Protein AF-A0A183N8A6-F1 (afdb_monomer)

Organism: NCBI:txid48269

Secondary structure (DSSP, 8-state):
-PPPP--S--S----SS-------BTTB-----SSHHHHHHHHHHHHHHHHHTT----TTT-EEE-SS----PPPEETTEEPEEESEEEETTEEEETT--SHHHHHHHHHHHHHH-

Solvent-accessible surface area (backbone atoms only — not comparable to full-atom values): 7727 Å² total; per-residue (Å²): 138,85,82,87,84,72,102,60,84,92,63,90,85,65,83,95,79,67,85,70,73,70,61,81,48,103,90,48,82,52,85,73,64,93,46,71,67,52,44,39,51,50,52,51,49,52,49,54,54,34,47,76,74,76,42,80,80,60,61,91,75,47,69,42,76,58,68,89,59,92,71,80,74,78,45,59,58,97,87,42,73,44,49,75,42,65,58,49,75,57,97,86,40,47,46,42,39,82,71,56,58,64,70,29,53,53,52,52,53,53,54,51,66,75,77,108

pLDDT: mean 79.27, std 17.87, range [35.19, 95.94]

Sequence (116 aa):
MKTSTSEGKHGIQWTARNQLDDLDFADDLALLSRTHEQMQMKTASVAAVSASVGLSIHKRKTKVLKFKVENNNPITLDGETLENVESFTYLGSIIDEQGDSDADVKARIGKARTAF

Foldseek 3Di:
DDDDDDPDPPDDDDPDPDDFPWDDDPPDTDGDDDDPVRVLVVLAVCQVVCVVVVHHDPQQPDEDEAAPDPDPDFRDDPNHTHHYDQWDADPQQIAGNPRDRPVRVVVVVVVVVVVD

Radius of gyration: 17.06 Å; Cα contacts (8 Å, |Δi|>4): 97; chains: 1; bounding box: 42×34×47 Å

Structure (mmCIF, N/CA/C/O backbone):
data_AF-A0A183N8A6-F1
#
_entry.id   AF-A0A183N8A6-F1
#
loop_
_atom_site.group_PDB
_atom_site.id
_atom_site.type_symbol
_atom_site.label_atom_id
_atom_site.label_alt_id
_atom_site.label_comp_id
_atom_site.label_asym_id
_atom_site.label_entity_id
_atom_site.label_seq_id
_atom_site.pdbx_PDB_ins_code
_atom_site.Cartn_x
_atom_site.Cartn_y
_atom_site.Cartn_z
_atom_site.occupancy
_atom_site.B_iso_or_equiv
_atom_site.auth_seq_id
_atom_site.auth_comp_id
_atom_site.auth_asym_id
_atom_site.auth_atom_id
_atom_site.pdbx_PDB_model_num
ATOM 1 N N . MET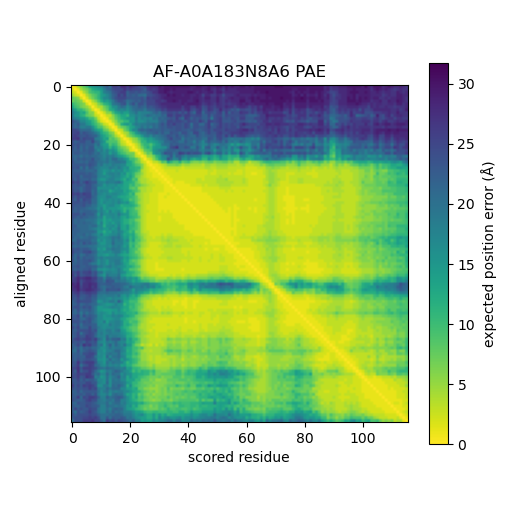 A 1 1 ? -25.419 -2.638 -23.995 1.00 35.19 1 MET A N 1
ATOM 2 C CA . MET A 1 1 ? -24.851 -1.396 -23.435 1.00 35.19 1 MET A CA 1
ATOM 3 C C . MET A 1 1 ? -25.779 -0.938 -22.320 1.00 35.19 1 MET A C 1
ATOM 5 O O . MET A 1 1 ? -26.898 -0.548 -22.616 1.00 35.19 1 MET A O 1
ATOM 9 N N . LYS A 1 2 ? -25.399 -1.132 -21.051 1.00 38.47 2 LYS A N 1
ATOM 10 C CA . LYS A 1 2 ? -26.191 -0.672 -19.900 1.00 38.47 2 LYS A CA 1
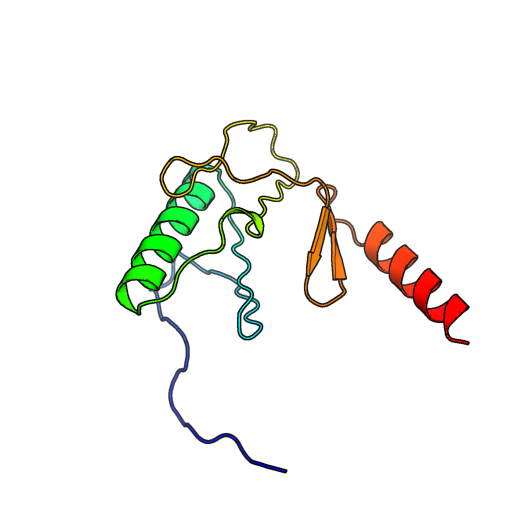ATOM 11 C C . LYS A 1 2 ? -25.611 0.665 -19.448 1.00 38.47 2 LYS A C 1
ATOM 13 O O . LYS A 1 2 ? -24.435 0.733 -19.111 1.00 38.47 2 LYS A O 1
ATOM 18 N N . THR A 1 3 ? -26.415 1.714 -19.519 1.00 38.72 3 THR A N 1
ATOM 19 C CA . THR A 1 3 ? -26.093 3.060 -19.039 1.00 38.72 3 THR A CA 1
ATOM 20 C C . THR A 1 3 ? -26.202 3.091 -17.519 1.00 38.72 3 THR A C 1
ATOM 22 O O . THR A 1 3 ? -27.257 2.758 -16.981 1.00 38.72 3 THR A O 1
ATOM 25 N N . SER A 1 4 ? -25.117 3.463 -16.836 1.00 41.03 4 SER A N 1
ATOM 26 C CA . SER A 1 4 ? -25.118 3.674 -15.387 1.00 41.03 4 SER A CA 1
ATOM 27 C C . SER A 1 4 ? -25.740 5.036 -15.085 1.00 41.03 4 SER A C 1
ATOM 29 O O . S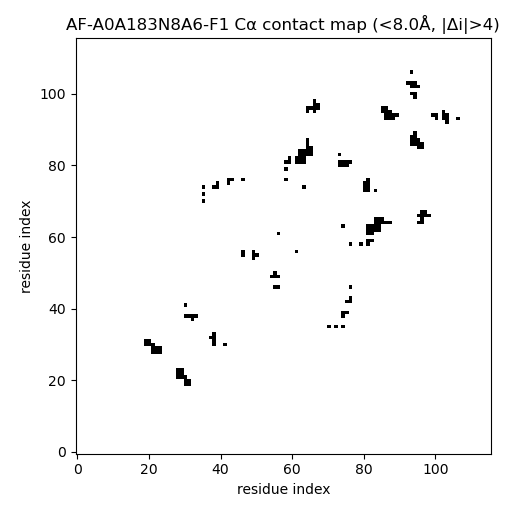ER A 1 4 ? -25.246 6.068 -15.534 1.00 41.03 4 SER A O 1
ATOM 31 N N . THR A 1 5 ? -26.867 5.022 -14.385 1.00 52.88 5 THR A N 1
ATOM 32 C CA . THR A 1 5 ? -27.569 6.200 -13.878 1.00 52.88 5 THR A CA 1
ATOM 33 C C . THR A 1 5 ? -27.049 6.560 -12.496 1.00 52.88 5 THR A C 1
ATOM 35 O O . THR A 1 5 ? -27.181 5.728 -11.600 1.00 52.88 5 THR A O 1
ATOM 38 N N . SER A 1 6 ? -26.598 7.805 -12.312 1.00 53.06 6 SER A N 1
ATOM 39 C CA . SER A 1 6 ? -27.024 8.662 -11.189 1.00 53.06 6 SER A CA 1
ATOM 40 C C . SER A 1 6 ? -26.319 10.030 -11.203 1.00 53.06 6 SER A C 1
ATOM 42 O O . SER A 1 6 ? -25.098 10.141 -11.160 1.00 53.06 6 SER A O 1
ATOM 44 N N . GLU A 1 7 ? -27.123 11.096 -11.197 1.00 49.75 7 GLU A N 1
ATOM 45 C CA . GLU A 1 7 ? -26.731 12.513 -11.077 1.00 49.75 7 GLU A CA 1
ATOM 46 C C . GLU A 1 7 ? -26.357 12.902 -9.627 1.00 49.75 7 GLU A C 1
ATOM 48 O O . GLU A 1 7 ? -26.706 13.970 -9.129 1.00 49.75 7 GLU A O 1
ATOM 53 N N . GLY A 1 8 ? -25.663 12.014 -8.911 1.00 52.50 8 GLY A N 1
ATOM 54 C CA . GLY A 1 8 ? -25.169 12.250 -7.553 1.00 52.50 8 GLY A CA 1
ATOM 55 C C . GLY A 1 8 ? -23.644 12.280 -7.521 1.00 52.50 8 GLY A C 1
ATOM 56 O O . GLY A 1 8 ? -22.989 11.573 -8.286 1.00 52.50 8 GLY A O 1
ATOM 57 N N . LYS A 1 9 ? -23.042 13.064 -6.619 1.00 46.28 9 LYS A N 1
ATOM 58 C CA . LYS A 1 9 ? -21.603 12.948 -6.337 1.00 46.28 9 LYS A CA 1
ATOM 59 C C . LYS A 1 9 ? -21.346 11.615 -5.627 1.00 46.28 9 LYS A C 1
ATOM 61 O O . LYS A 1 9 ? -21.588 11.505 -4.431 1.00 46.28 9 LYS A O 1
ATOM 66 N N . HIS A 1 10 ? -20.847 10.620 -6.356 1.00 42.75 10 HIS A N 1
ATOM 67 C CA . HIS A 1 10 ? -20.440 9.317 -5.810 1.00 42.75 10 HIS A CA 1
ATOM 68 C C . HIS A 1 10 ? -19.007 9.382 -5.268 1.00 42.75 10 HIS A C 1
ATOM 70 O O . HIS A 1 10 ? -18.155 8.593 -5.648 1.00 42.75 10 HIS A O 1
ATOM 76 N N . GLY A 1 11 ? -18.726 10.367 -4.415 1.00 49.72 11 GLY A N 1
ATOM 77 C CA . GLY A 1 11 ? -17.405 10.552 -3.825 1.00 49.72 11 GLY A CA 1
ATOM 78 C C . GLY A 1 11 ? -17.502 11.157 -2.433 1.00 49.72 11 GLY A C 1
ATOM 79 O O . GLY A 1 11 ? -18.363 11.998 -2.164 1.00 49.72 11 GLY A O 1
ATOM 80 N N . ILE A 1 12 ? -16.614 10.724 -1.542 1.00 49.28 12 ILE A N 1
ATOM 81 C CA . ILE A 1 12 ? -16.528 11.241 -0.178 1.00 49.28 12 ILE A CA 1
ATOM 82 C C . ILE A 1 12 ? -15.910 12.646 -0.237 1.00 49.28 12 ILE A C 1
ATOM 84 O O . ILE A 1 12 ? -14.733 12.820 -0.541 1.00 49.28 12 ILE A O 1
ATOM 88 N N . GLN A 1 13 ? -16.708 13.676 0.049 1.00 36.91 13 GLN A N 1
ATOM 89 C CA . GLN A 1 13 ? -16.261 15.069 0.048 1.00 36.91 13 GLN A CA 1
ATOM 90 C C . GLN A 1 13 ? -15.639 15.438 1.405 1.00 36.91 13 GLN A C 1
ATOM 92 O O . GLN A 1 13 ? -16.352 15.540 2.400 1.00 36.91 13 GLN A O 1
ATOM 97 N N . TRP A 1 14 ? -14.333 15.714 1.442 1.00 46.97 14 TRP A N 1
ATOM 98 C CA . TRP A 1 14 ? -13.677 16.395 2.569 1.00 46.97 14 TRP A CA 1
ATOM 99 C C . TRP A 1 14 ? -13.169 17.774 2.134 1.00 46.97 14 TRP A C 1
ATOM 101 O O . TRP A 1 14 ? -12.639 17.960 1.042 1.00 46.97 14 TRP A O 1
ATOM 111 N N . THR A 1 15 ? -13.366 18.781 2.981 1.00 39.28 15 THR A N 1
ATOM 112 C CA . THR A 1 15 ? -13.035 20.188 2.716 1.00 39.28 15 THR A CA 1
ATOM 113 C C . THR A 1 15 ? -11.531 20.430 2.502 1.00 39.28 15 THR A C 1
ATOM 115 O O . THR A 1 15 ? -10.734 20.268 3.421 1.00 39.28 15 THR A O 1
ATOM 118 N N . ALA A 1 16 ? -11.181 20.863 1.284 1.00 44.59 16 ALA A N 1
ATOM 119 C CA . ALA A 1 16 ? -10.092 21.742 0.807 1.00 44.59 16 ALA A CA 1
ATOM 120 C C . ALA A 1 16 ? -8.637 21.653 1.343 1.00 44.59 16 ALA A C 1
ATOM 122 O O . ALA A 1 16 ? -7.804 22.431 0.882 1.00 44.59 16 ALA A O 1
ATOM 123 N N . ARG A 1 17 ? -8.269 20.755 2.266 1.00 50.47 17 ARG A N 1
ATOM 124 C CA . ARG A 1 17 ? -6.864 20.602 2.726 1.00 50.47 17 ARG A CA 1
ATOM 125 C C . ARG A 1 17 ? -6.296 19.189 2.660 1.00 50.47 17 ARG A C 1
ATOM 127 O O . ARG A 1 17 ? -5.085 19.030 2.753 1.00 50.47 17 ARG A O 1
ATOM 134 N N . ASN A 1 18 ? -7.142 18.191 2.438 1.00 50.50 18 ASN A N 1
ATOM 135 C CA . ASN A 1 18 ? -6.755 16.788 2.372 1.00 50.50 18 ASN A CA 1
ATOM 136 C C . ASN A 1 18 ? -7.231 16.222 1.034 1.00 50.50 18 ASN A C 1
ATOM 138 O O . ASN A 1 18 ? -8.323 15.670 0.952 1.00 50.50 18 ASN A O 1
ATOM 142 N N . GLN A 1 19 ? -6.446 16.416 -0.025 1.00 48.38 19 GLN A N 1
ATOM 143 C CA . GLN A 1 19 ? -6.697 15.739 -1.292 1.00 48.38 19 GLN A CA 1
ATOM 144 C C . GLN A 1 19 ? -6.132 14.318 -1.188 1.00 48.38 19 GLN A C 1
ATOM 146 O O . GLN A 1 19 ? -4.951 14.127 -0.886 1.00 48.38 19 GLN A O 1
ATOM 151 N N . LEU A 1 20 ? -7.008 13.329 -1.343 1.00 50.56 20 LEU A N 1
ATOM 152 C CA . LEU A 1 20 ? -6.638 11.950 -1.618 1.00 50.56 20 LEU A CA 1
ATOM 153 C C . LEU A 1 20 ? -6.857 11.752 -3.112 1.00 50.56 20 LEU A C 1
ATOM 155 O O . LEU A 1 20 ? -7.981 11.905 -3.583 1.00 50.56 20 LEU A O 1
ATOM 159 N N . ASP A 1 21 ? -5.784 11.471 -3.840 1.00 51.12 21 ASP A N 1
ATOM 160 C CA . ASP A 1 21 ? -5.911 10.938 -5.187 1.00 51.12 21 ASP A CA 1
ATOM 161 C C . ASP A 1 21 ? -6.171 9.444 -5.008 1.00 51.12 21 ASP A C 1
ATOM 163 O O . ASP A 1 21 ? -5.282 8.704 -4.583 1.00 51.12 21 ASP A O 1
ATOM 167 N N . ASP A 1 22 ? -7.426 9.055 -5.208 1.00 52.22 22 ASP A N 1
ATOM 168 C CA . ASP A 1 22 ? -7.865 7.671 -5.150 1.00 52.22 22 ASP A CA 1
ATOM 169 C C . ASP A 1 22 ? -7.984 7.111 -6.567 1.00 52.22 22 ASP A C 1
ATOM 171 O O . ASP A 1 22 ? -8.472 7.775 -7.488 1.00 52.22 22 ASP A O 1
ATOM 175 N N . LEU A 1 23 ? -7.510 5.886 -6.731 1.00 55.03 23 LEU A N 1
ATOM 176 C CA . LEU A 1 23 ? -7.696 5.073 -7.916 1.00 55.03 23 LEU A CA 1
ATOM 177 C C . LEU A 1 23 ? -8.572 3.912 -7.436 1.00 55.03 23 LEU A C 1
ATOM 179 O O . LEU A 1 23 ? -8.054 2.895 -6.995 1.00 55.03 23 LEU A O 1
ATOM 183 N N . ASP A 1 24 ? -9.892 4.070 -7.439 1.00 54.06 24 ASP A N 1
ATOM 184 C CA . ASP A 1 24 ? -10.780 2.989 -7.004 1.00 54.06 24 ASP A CA 1
ATOM 185 C C . ASP A 1 24 ? -10.987 1.990 -8.154 1.00 54.06 24 ASP A C 1
ATOM 187 O O . ASP A 1 24 ? -11.662 2.271 -9.151 1.00 54.06 24 ASP A O 1
ATOM 191 N N . PHE A 1 25 ? -10.416 0.794 -8.004 1.00 61.62 25 PHE A N 1
ATOM 192 C CA . PHE A 1 25 ? -10.934 -0.427 -8.627 1.00 61.62 25 PHE A CA 1
ATOM 193 C C . PHE A 1 25 ? -11.810 -1.127 -7.581 1.00 61.62 25 PHE A C 1
ATOM 195 O O . PHE A 1 25 ? -11.541 -0.988 -6.399 1.00 61.62 25 PHE A O 1
ATOM 202 N N . ALA A 1 26 ? -12.853 -1.865 -7.983 1.00 68.62 26 ALA A N 1
ATOM 203 C CA . ALA A 1 26 ? -13.994 -2.215 -7.113 1.00 68.62 26 ALA A CA 1
ATOM 204 C C . ALA A 1 26 ? -13.676 -2.690 -5.672 1.00 68.62 26 ALA A C 1
ATOM 206 O O . ALA A 1 26 ? -14.452 -2.378 -4.774 1.00 68.62 26 ALA A O 1
ATOM 207 N N . ASP A 1 27 ? -12.556 -3.392 -5.455 1.00 80.31 27 ASP A N 1
ATOM 208 C CA . ASP A 1 27 ? -12.108 -3.860 -4.134 1.00 80.31 27 ASP A CA 1
ATOM 209 C C . ASP A 1 27 ? -10.687 -3.380 -3.738 1.00 80.31 27 ASP A C 1
ATOM 211 O O . ASP A 1 27 ? -10.200 -3.740 -2.664 1.00 80.31 27 ASP A O 1
ATOM 215 N N . ASP A 1 28 ? -10.002 -2.601 -4.587 1.00 82.44 28 ASP A N 1
ATOM 216 C CA . ASP A 1 28 ? -8.606 -2.181 -4.399 1.00 82.44 28 ASP A CA 1
ATOM 217 C C . ASP A 1 28 ? -8.502 -0.656 -4.239 1.00 82.44 28 ASP A C 1
ATOM 219 O O . ASP A 1 28 ? -8.849 0.099 -5.145 1.00 82.44 28 ASP A O 1
ATOM 223 N N . LEU A 1 29 ? -7.939 -0.229 -3.104 1.00 85.69 29 LEU A N 1
ATOM 224 C CA . LEU A 1 29 ? -7.758 1.168 -2.700 1.00 85.69 29 LEU A CA 1
ATOM 225 C C . LEU A 1 29 ? -6.264 1.506 -2.573 1.00 85.69 29 LEU A C 1
ATOM 227 O O . LEU A 1 29 ? -5.514 0.777 -1.915 1.00 85.69 29 LEU A O 1
ATOM 231 N N . ALA A 1 30 ? -5.836 2.639 -3.136 1.00 87.25 30 ALA A N 1
ATOM 232 C CA . ALA A 1 30 ? -4.470 3.152 -3.012 1.00 87.25 30 ALA A CA 1
ATOM 233 C C . ALA A 1 30 ? -4.457 4.533 -2.337 1.00 87.25 30 ALA A C 1
ATOM 235 O O . ALA A 1 30 ? -5.089 5.475 -2.798 1.00 87.25 30 ALA A O 1
ATOM 236 N N . LEU A 1 31 ? -3.698 4.681 -1.244 1.00 89.00 31 LEU A N 1
ATOM 237 C CA . LEU A 1 31 ? -3.630 5.928 -0.472 1.00 89.00 31 LEU A CA 1
ATOM 238 C C . LEU A 1 31 ? -2.239 6.556 -0.567 1.00 89.00 31 LEU A C 1
ATOM 240 O O . LEU A 1 31 ? -1.262 6.001 -0.066 1.00 89.00 31 LEU A O 1
ATOM 244 N N . LEU A 1 32 ? -2.154 7.763 -1.124 1.00 88.00 32 LEU A N 1
ATOM 245 C CA . LEU A 1 32 ? -0.905 8.528 -1.195 1.00 88.00 32 LEU A CA 1
ATOM 246 C C . LEU A 1 32 ? -0.767 9.483 -0.004 1.00 88.00 32 LEU A C 1
ATOM 248 O O . LEU A 1 32 ? -1.712 10.192 0.344 1.00 88.00 32 LEU A O 1
ATOM 252 N N . SER A 1 33 ? 0.410 9.540 0.620 1.00 88.38 33 SER A N 1
ATOM 253 C CA . SER A 1 33 ? 0.702 10.407 1.775 1.00 88.38 33 SER A CA 1
ATOM 254 C C . SER A 1 33 ? 2.111 10.982 1.694 1.00 88.38 33 SER A C 1
ATOM 256 O O . SER A 1 33 ? 2.998 10.358 1.120 1.00 88.38 33 SER A O 1
ATOM 258 N N . ARG A 1 34 ? 2.329 12.164 2.288 1.00 87.12 34 ARG A N 1
ATOM 259 C CA . ARG A 1 34 ? 3.653 12.812 2.314 1.00 87.12 34 ARG A CA 1
ATOM 260 C C . ARG A 1 34 ? 4.467 12.467 3.556 1.00 87.12 34 ARG A C 1
ATOM 262 O O . ARG A 1 34 ? 5.689 12.524 3.503 1.00 87.12 34 ARG A O 1
ATOM 269 N N . THR A 1 35 ? 3.805 12.145 4.668 1.00 88.44 35 THR A N 1
ATOM 270 C CA . THR A 1 35 ? 4.475 11.814 5.934 1.00 88.44 35 THR A CA 1
ATOM 271 C C . THR A 1 35 ? 4.043 10.450 6.463 1.00 88.44 35 THR A C 1
ATOM 273 O O . THR A 1 35 ? 2.983 9.928 6.100 1.00 88.44 35 THR A O 1
ATOM 276 N N . HIS A 1 36 ? 4.870 9.876 7.340 1.00 90.94 36 HIS A N 1
ATOM 277 C CA . HIS A 1 36 ? 4.560 8.624 8.033 1.00 90.94 36 HIS A CA 1
ATOM 278 C C . HIS A 1 36 ? 3.311 8.769 8.916 1.00 90.94 36 HIS A C 1
ATOM 280 O O . HIS A 1 36 ? 2.436 7.907 8.867 1.00 90.94 36 HIS A O 1
ATOM 286 N N . GLU A 1 37 ? 3.147 9.897 9.619 1.00 92.00 37 GLU A N 1
ATOM 287 C CA . GLU A 1 37 ? 1.960 10.137 10.451 1.00 92.00 37 GLU A CA 1
ATOM 288 C C . GLU A 1 37 ? 0.682 10.188 9.610 1.00 92.00 37 GLU A C 1
ATOM 290 O O . GLU A 1 37 ? -0.343 9.632 10.004 1.00 92.00 37 GLU A O 1
ATOM 295 N N . GLN A 1 38 ? 0.738 10.812 8.428 1.00 92.62 38 GLN A N 1
ATOM 296 C CA . GLN A 1 38 ? -0.392 10.822 7.498 1.00 92.62 38 GLN A CA 1
ATOM 297 C C . GLN A 1 38 ? -0.736 9.409 7.026 1.00 92.62 38 GLN A C 1
ATOM 299 O O . GLN A 1 38 ? -1.909 9.053 6.954 1.00 92.62 38 GLN A O 1
ATOM 304 N N . MET A 1 39 ? 0.272 8.589 6.733 1.00 92.50 39 MET A N 1
ATOM 305 C CA . MET A 1 39 ? 0.083 7.205 6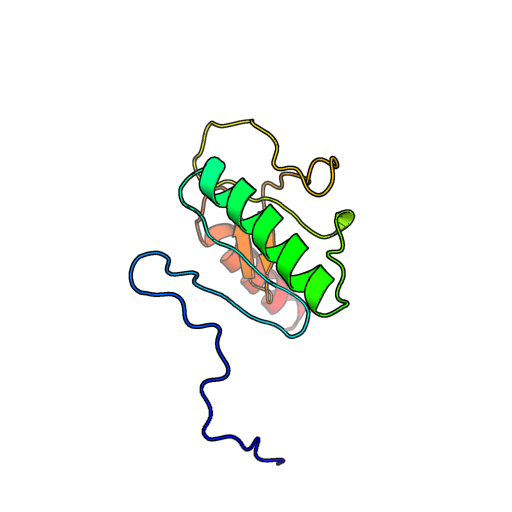.304 1.00 92.50 39 MET A CA 1
ATOM 306 C C . MET A 1 39 ? -0.581 6.357 7.398 1.00 92.50 39 MET A C 1
ATOM 308 O O . MET A 1 39 ? -1.563 5.662 7.128 1.00 92.50 39 MET A O 1
ATOM 312 N N . GLN A 1 40 ? -0.118 6.481 8.645 1.00 95.19 40 GLN A N 1
ATOM 313 C CA . GLN A 1 40 ? -0.713 5.793 9.790 1.00 95.19 40 GLN A CA 1
ATOM 314 C C . GLN A 1 40 ? -2.152 6.265 10.049 1.00 95.19 40 GLN A C 1
ATOM 316 O O . GLN A 1 40 ? -3.053 5.447 10.238 1.00 95.19 40 GLN A O 1
ATOM 321 N N . MET A 1 41 ? -2.391 7.580 10.006 1.00 95.62 41 MET A N 1
ATOM 322 C CA . MET A 1 41 ? -3.716 8.168 10.215 1.00 95.62 41 MET A CA 1
ATOM 323 C C . MET A 1 41 ? -4.716 7.716 9.148 1.00 95.62 41 MET A C 1
ATOM 325 O O . MET A 1 41 ? -5.839 7.340 9.480 1.00 95.62 41 MET A O 1
ATOM 329 N N . LYS A 1 42 ? -4.315 7.705 7.871 1.00 93.69 42 LYS A N 1
ATOM 330 C CA . LYS A 1 42 ? -5.172 7.236 6.776 1.00 93.69 42 LYS A CA 1
ATOM 331 C C . LYS A 1 42 ? -5.479 5.746 6.888 1.00 93.69 42 LYS A C 1
ATOM 333 O O . LYS A 1 42 ? -6.633 5.370 6.721 1.00 93.69 42 LYS A O 1
ATOM 338 N N . THR A 1 43 ? -4.490 4.926 7.242 1.00 95.12 43 THR A N 1
ATOM 339 C CA . THR A 1 43 ? -4.680 3.482 7.464 1.00 95.12 43 THR A CA 1
ATOM 340 C C . THR A 1 43 ? -5.723 3.227 8.556 1.00 95.12 43 THR A C 1
ATOM 342 O O . THR A 1 43 ? -6.678 2.484 8.338 1.00 95.12 43 THR A O 1
ATOM 345 N N . ALA A 1 44 ? -5.604 3.911 9.699 1.00 95.62 44 ALA A N 1
ATOM 346 C CA . ALA A 1 44 ? -6.571 3.806 10.791 1.00 95.62 44 ALA A CA 1
ATOM 347 C C . ALA A 1 44 ? -7.964 4.336 10.403 1.00 95.62 44 ALA A C 1
ATOM 349 O O . ALA A 1 44 ? -8.979 3.724 10.733 1.00 95.62 44 ALA A O 1
ATOM 350 N N . SER A 1 45 ? -8.023 5.451 9.668 1.00 94.75 45 SER A N 1
ATOM 351 C CA . SER A 1 45 ? -9.284 6.039 9.210 1.00 94.75 45 SER A CA 1
ATOM 352 C C . SER A 1 45 ? -10.032 5.111 8.257 1.00 94.75 45 SER A C 1
ATOM 354 O O . SER A 1 45 ? -11.234 4.918 8.415 1.00 94.75 45 SER A O 1
ATOM 356 N N . VAL A 1 46 ? -9.341 4.525 7.276 1.00 92.06 46 VAL A N 1
ATOM 357 C CA . VAL A 1 46 ? -9.960 3.595 6.322 1.00 92.06 46 VAL A CA 1
ATOM 358 C C . VAL A 1 46 ? -10.422 2.328 7.031 1.00 92.06 46 VAL A C 1
ATOM 360 O O . VAL A 1 46 ? -11.512 1.848 6.734 1.00 92.06 46 VAL A O 1
ATOM 363 N N . ALA A 1 47 ? -9.667 1.828 8.013 1.00 94.69 47 ALA A N 1
ATOM 364 C CA . ALA A 1 47 ? -10.086 0.686 8.824 1.00 94.69 47 ALA A CA 1
ATOM 365 C C . ALA A 1 47 ? -11.390 0.965 9.581 1.00 94.69 47 ALA A C 1
ATOM 367 O O . ALA A 1 47 ? -12.336 0.182 9.492 1.00 94.69 47 ALA A O 1
ATOM 368 N N . ALA A 1 48 ? -11.471 2.116 10.254 1.00 94.44 48 ALA A N 1
ATOM 369 C CA . ALA A 1 48 ? -12.661 2.523 10.994 1.00 94.44 48 ALA A CA 1
ATOM 370 C C . ALA A 1 48 ? -13.883 2.717 10.078 1.00 94.44 48 ALA A C 1
ATOM 372 O O . ALA A 1 48 ? -14.972 2.229 10.385 1.00 94.44 48 ALA A O 1
ATOM 373 N N . VAL A 1 49 ? -13.707 3.392 8.936 1.00 93.00 49 VAL A N 1
ATOM 374 C CA . VAL A 1 49 ? -14.795 3.624 7.973 1.00 93.00 49 VAL A CA 1
ATOM 375 C C . VAL A 1 49 ? -15.254 2.305 7.352 1.00 93.00 49 VAL A C 1
ATOM 377 O O . VAL A 1 49 ? -16.456 2.045 7.328 1.00 93.00 49 VAL A O 1
ATOM 380 N N . SER A 1 50 ? -14.325 1.438 6.942 1.00 91.50 50 SER A N 1
ATOM 381 C CA . SER A 1 50 ? -14.641 0.112 6.391 1.00 91.50 50 SER A CA 1
ATOM 382 C C . SER A 1 50 ? -15.455 -0.718 7.382 1.00 91.50 50 SER A C 1
ATOM 384 O O . SER A 1 50 ? -16.521 -1.220 7.033 1.00 91.50 50 SER A O 1
ATOM 386 N N . ALA A 1 51 ? -15.017 -0.781 8.643 1.00 93.88 51 ALA A N 1
ATOM 387 C CA . ALA A 1 51 ? -15.734 -1.505 9.687 1.00 93.88 51 ALA A CA 1
ATOM 388 C C . ALA A 1 51 ? -17.154 -0.955 9.910 1.00 93.88 51 ALA A C 1
ATOM 390 O O . ALA A 1 51 ? -18.086 -1.733 10.112 1.00 93.88 51 ALA A O 1
ATOM 391 N N . SER A 1 52 ? -17.349 0.367 9.819 1.00 94.31 52 SER A N 1
ATOM 392 C CA . SER A 1 52 ? -18.669 0.989 10.003 1.00 94.31 52 SER A CA 1
ATOM 393 C C . SER A 1 52 ? -19.688 0.622 8.918 1.00 94.31 52 SER A C 1
ATOM 395 O O . SER A 1 52 ? -20.889 0.653 9.176 1.00 94.31 52 SER A O 1
ATOM 397 N N . VAL A 1 53 ? -19.216 0.226 7.731 1.00 92.56 53 VAL A N 1
ATOM 398 C CA . VAL A 1 53 ? -20.054 -0.258 6.621 1.00 92.56 53 VAL A CA 1
ATOM 399 C C . VAL A 1 53 ? -20.024 -1.785 6.471 1.00 92.56 53 VAL A C 1
ATOM 401 O O . VAL A 1 53 ? -20.532 -2.318 5.489 1.00 92.56 53 VAL A O 1
ATOM 404 N N . GLY A 1 54 ? -19.449 -2.505 7.441 1.00 92.88 54 GLY A N 1
ATOM 405 C CA . GLY A 1 54 ? -19.379 -3.970 7.434 1.00 92.88 54 GLY A CA 1
ATOM 406 C C . GLY A 1 54 ? -18.314 -4.564 6.504 1.00 92.88 54 GLY A C 1
ATOM 407 O O . GLY A 1 54 ? -18.362 -5.758 6.213 1.00 92.88 54 GLY A O 1
ATOM 408 N N . LEU A 1 55 ? -17.354 -3.759 6.044 1.00 90.88 55 LEU A N 1
ATOM 409 C CA . LEU A 1 55 ? -16.200 -4.209 5.266 1.00 90.88 55 LEU A CA 1
ATOM 410 C C . LEU A 1 55 ? -14.998 -4.489 6.175 1.00 90.88 55 LEU A C 1
ATOM 412 O O . LEU A 1 55 ? -14.876 -3.951 7.276 1.00 90.88 55 LEU A O 1
ATOM 416 N N . SER A 1 56 ? -14.077 -5.323 5.692 1.00 91.25 56 SER A N 1
ATOM 417 C CA . SER A 1 56 ? -12.837 -5.653 6.397 1.00 91.25 56 SER A CA 1
ATOM 418 C C . SER A 1 56 ? -11.632 -5.446 5.488 1.00 91.25 56 SER A C 1
ATOM 420 O O . SER A 1 56 ? -11.663 -5.805 4.311 1.00 91.25 56 SER A O 1
ATOM 422 N N . ILE A 1 57 ? -10.561 -4.871 6.036 1.00 93.06 57 ILE A N 1
ATOM 423 C CA . ILE A 1 57 ? -9.304 -4.712 5.306 1.00 93.06 57 ILE A CA 1
ATOM 424 C C . ILE A 1 57 ? -8.528 -6.021 5.380 1.00 93.06 57 ILE A C 1
ATOM 426 O O . ILE A 1 57 ? -8.223 -6.537 6.458 1.00 93.06 57 ILE A O 1
ATOM 430 N N . HIS A 1 58 ? -8.143 -6.541 4.219 1.00 93.50 58 H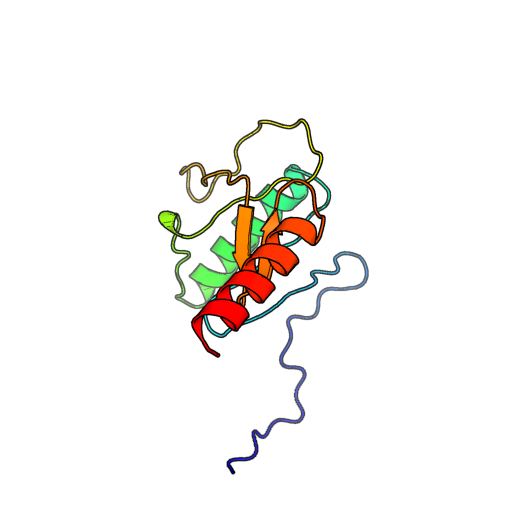IS A N 1
ATOM 431 C CA . HIS A 1 58 ? -7.329 -7.742 4.143 1.00 93.50 58 HIS A CA 1
ATOM 432 C C . HIS A 1 58 ? -5.853 -7.430 4.441 1.00 93.50 58 HIS A C 1
ATOM 434 O O . HIS A 1 58 ? -5.032 -7.306 3.531 1.00 93.50 58 HIS A O 1
ATOM 440 N N . LYS A 1 59 ? -5.490 -7.394 5.728 1.00 92.69 59 LYS A N 1
ATOM 441 C CA . LYS A 1 59 ? -4.167 -6.977 6.238 1.00 92.69 59 LYS A CA 1
ATOM 442 C C . LYS A 1 59 ? -2.968 -7.569 5.485 1.00 92.69 59 LYS A C 1
ATOM 444 O O . LYS A 1 59 ? -2.048 -6.849 5.130 1.00 92.69 59 LYS A O 1
ATOM 449 N N . ARG A 1 60 ? -2.998 -8.868 5.151 1.00 91.81 60 ARG A N 1
ATOM 450 C CA . ARG A 1 60 ? -1.899 -9.535 4.412 1.00 91.81 60 ARG A CA 1
ATOM 451 C C . ARG A 1 60 ? -1.720 -9.048 2.966 1.00 91.81 60 ARG A C 1
ATOM 453 O O . ARG A 1 60 ? -0.634 -9.192 2.407 1.00 91.81 60 ARG A O 1
ATOM 460 N N . LYS A 1 61 ? -2.787 -8.542 2.340 1.00 90.56 61 LYS A N 1
ATOM 461 C CA . LYS A 1 61 ? -2.768 -8.005 0.968 1.00 90.56 61 LYS A CA 1
ATOM 462 C C . LYS A 1 61 ? -2.424 -6.519 0.961 1.00 90.56 61 LYS A C 1
ATOM 464 O O . LYS A 1 61 ? -1.876 -6.048 -0.025 1.00 90.56 61 LYS A O 1
ATOM 469 N N . THR A 1 62 ? -2.699 -5.807 2.050 1.00 92.94 62 THR A N 1
ATOM 470 C CA . THR A 1 62 ? -2.310 -4.408 2.213 1.00 92.94 62 THR A CA 1
ATOM 471 C C . THR A 1 62 ? -0.790 -4.296 2.301 1.00 92.94 62 THR A C 1
ATOM 473 O O . THR A 1 62 ? -0.164 -4.870 3.193 1.00 92.94 62 THR A O 1
ATOM 476 N N . LYS A 1 63 ? -0.197 -3.562 1.359 1.00 92.75 63 LYS A N 1
ATOM 477 C CA . LYS A 1 63 ? 1.242 -3.291 1.297 1.00 92.75 63 LYS A CA 1
ATOM 478 C C . LYS A 1 63 ? 1.507 -1.807 1.501 1.00 92.75 63 LYS A C 1
ATOM 480 O O . LYS A 1 63 ? 0.659 -0.973 1.193 1.00 92.75 63 LYS A O 1
ATOM 485 N N . VAL A 1 64 ? 2.699 -1.490 1.988 1.00 92.88 64 VAL A N 1
ATOM 486 C CA . VAL A 1 64 ? 3.204 -0.125 2.118 1.00 92.88 64 VAL A CA 1
ATOM 487 C C . VAL A 1 64 ? 4.379 0.040 1.164 1.00 92.88 64 VAL A C 1
ATOM 489 O O . VAL A 1 64 ? 5.380 -0.655 1.289 1.00 92.88 64 VAL A O 1
ATOM 492 N N . LEU A 1 65 ? 4.272 0.973 0.222 1.00 90.81 65 LEU A N 1
ATOM 493 C CA . LEU A 1 65 ? 5.407 1.426 -0.579 1.00 90.81 65 LEU A CA 1
ATOM 494 C C . LEU A 1 65 ? 5.881 2.772 -0.026 1.00 90.81 65 LEU A C 1
ATOM 496 O O . LEU A 1 65 ? 5.068 3.666 0.224 1.00 90.81 65 LEU A O 1
ATOM 500 N N . LYS A 1 66 ? 7.193 2.932 0.149 1.00 88.31 66 LYS A N 1
ATOM 501 C CA . LYS A 1 66 ? 7.805 4.191 0.586 1.00 88.31 66 LYS A CA 1
ATOM 502 C C . LYS A 1 6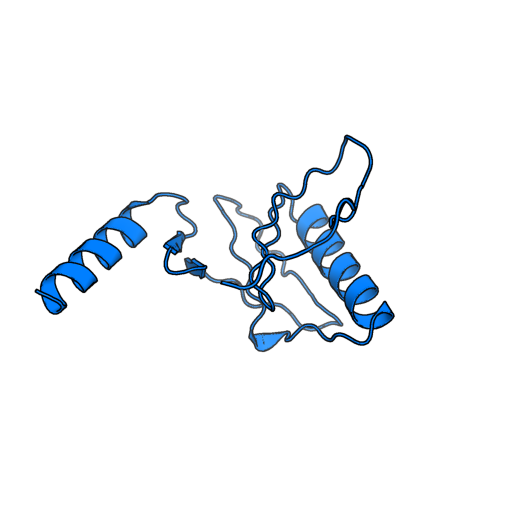6 ? 8.682 4.735 -0.530 1.00 88.31 66 LYS A C 1
ATOM 504 O O . LYS A 1 66 ? 9.567 4.049 -1.017 1.00 88.31 66 LYS A O 1
ATOM 509 N N . PHE A 1 67 ? 8.446 5.986 -0.905 1.00 79.62 67 PHE A N 1
ATOM 510 C CA . PHE A 1 67 ? 9.205 6.665 -1.946 1.00 79.62 67 PHE A CA 1
ATOM 511 C C . PHE A 1 67 ? 10.205 7.640 -1.325 1.00 79.62 67 PHE A C 1
ATOM 513 O O . PHE A 1 67 ? 9.779 8.603 -0.689 1.00 79.62 67 PHE A O 1
ATOM 520 N N . LYS A 1 68 ? 11.516 7.423 -1.511 1.00 71.12 68 LYS A N 1
ATOM 521 C CA . LYS A 1 68 ? 12.584 8.358 -1.080 1.00 71.12 68 LYS A CA 1
ATOM 522 C C . LYS A 1 68 ? 12.514 8.802 0.396 1.00 71.12 68 LYS A C 1
ATOM 524 O O . LYS A 1 68 ? 12.917 9.915 0.731 1.00 71.12 68 LYS A O 1
ATOM 529 N N . VAL A 1 69 ? 11.992 7.958 1.286 1.00 67.19 69 VAL A N 1
ATOM 530 C CA . VAL A 1 69 ? 11.840 8.255 2.719 1.00 67.19 69 VAL A CA 1
ATOM 531 C C . VAL A 1 69 ? 12.711 7.300 3.531 1.00 67.19 69 VAL A C 1
ATOM 533 O O . VAL A 1 69 ? 12.481 6.098 3.512 1.00 67.19 69 VAL A O 1
ATOM 536 N N . GLU A 1 70 ? 13.655 7.839 4.307 1.00 67.12 70 GLU A N 1
ATOM 537 C CA . GLU A 1 70 ? 14.543 7.072 5.209 1.00 67.12 70 GLU A CA 1
ATOM 538 C C . GLU A 1 70 ? 13.842 6.569 6.490 1.00 67.12 70 GLU A C 1
ATOM 540 O O . GLU A 1 70 ? 14.453 5.952 7.363 1.00 67.12 70 GLU A O 1
ATOM 545 N N . ASN A 1 71 ? 12.543 6.838 6.646 1.00 72.94 71 ASN A N 1
ATOM 546 C CA . ASN A 1 71 ? 11.802 6.463 7.841 1.00 72.94 71 ASN A CA 1
ATOM 547 C C . ASN A 1 71 ? 11.404 4.976 7.817 1.00 72.94 71 ASN A C 1
ATOM 549 O O . ASN A 1 71 ? 10.454 4.571 7.139 1.00 72.94 71 ASN A O 1
ATOM 553 N N . ASN A 1 72 ? 12.082 4.185 8.649 1.00 78.88 72 ASN A N 1
ATOM 554 C CA . ASN A 1 72 ? 11.841 2.752 8.831 1.00 78.88 72 ASN A CA 1
ATOM 555 C C . ASN A 1 72 ? 10.716 2.415 9.818 1.00 78.88 72 ASN A C 1
ATOM 557 O O . ASN A 1 72 ? 10.454 1.237 10.061 1.00 78.88 72 ASN A O 1
ATOM 561 N N . ASN A 1 73 ? 10.008 3.411 10.355 1.00 90.06 73 ASN A N 1
ATOM 562 C CA . ASN A 1 73 ? 8.885 3.158 11.245 1.00 90.06 73 ASN A CA 1
ATOM 563 C C . ASN A 1 73 ? 7.815 2.331 10.511 1.00 90.06 73 ASN A C 1
ATOM 565 O O . ASN A 1 73 ? 7.437 2.667 9.375 1.00 90.06 73 ASN A O 1
ATOM 569 N N . PRO A 1 74 ? 7.326 1.243 11.128 1.00 92.69 74 PRO A N 1
ATOM 570 C CA . PRO A 1 74 ? 6.280 0.424 10.542 1.00 92.69 74 PRO A CA 1
ATOM 571 C C . PRO A 1 74 ? 4.965 1.200 10.485 1.00 92.69 74 PRO A C 1
ATOM 573 O O . PRO A 1 74 ? 4.728 2.112 11.279 1.00 92.69 74 PRO A O 1
ATOM 576 N N . ILE A 1 75 ? 4.108 0.822 9.543 1.00 95.44 75 ILE A N 1
ATOM 577 C CA . ILE A 1 75 ? 2.685 1.153 9.594 1.00 95.44 75 ILE A CA 1
ATOM 578 C C . ILE A 1 75 ? 1.976 -0.052 10.182 1.00 95.44 75 ILE A C 1
ATOM 580 O O . ILE A 1 75 ? 2.260 -1.188 9.793 1.00 95.44 75 ILE A O 1
ATOM 584 N N . THR A 1 76 ? 1.072 0.189 11.121 1.00 95.94 76 THR A N 1
ATOM 585 C CA . THR A 1 76 ? 0.322 -0.876 11.784 1.00 95.94 76 THR A CA 1
ATOM 586 C C . THR A 1 76 ? -1.170 -0.751 11.517 1.00 95.94 76 THR A C 1
ATOM 588 O O . THR A 1 76 ? -1.715 0.349 11.411 1.00 95.94 76 THR A O 1
ATOM 591 N N . LEU A 1 77 ? -1.838 -1.895 11.422 1.00 95.62 77 LEU A N 1
ATOM 592 C CA . LEU A 1 77 ? -3.283 -2.014 11.292 1.00 95.62 77 LEU A CA 1
ATOM 593 C C . LEU A 1 77 ? -3.773 -3.048 12.307 1.00 95.62 77 LEU A C 1
ATOM 595 O O . LEU A 1 77 ? -3.392 -4.216 12.246 1.00 95.62 77 LEU A O 1
ATOM 599 N N . ASP A 1 78 ? -4.583 -2.606 13.272 1.00 92.12 78 ASP A N 1
ATOM 600 C CA . ASP A 1 78 ? -5.064 -3.421 14.399 1.00 92.12 78 ASP A CA 1
ATOM 601 C C . ASP A 1 78 ? -3.936 -4.171 15.137 1.00 92.12 78 ASP A C 1
ATOM 603 O O . ASP A 1 78 ? -4.071 -5.339 15.497 1.00 92.12 78 ASP A O 1
ATOM 607 N N . GLY A 1 79 ? -2.785 -3.514 15.314 1.00 92.50 79 GLY A N 1
ATOM 608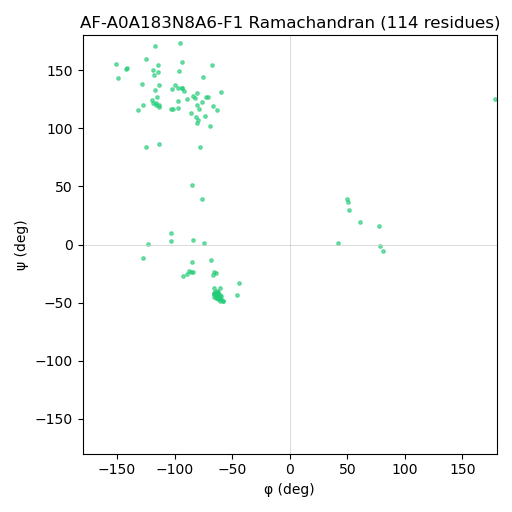 C CA . GLY A 1 79 ? -1.605 -4.089 15.969 1.00 92.50 79 GLY A CA 1
ATOM 609 C C . GLY A 1 79 ? -0.730 -4.987 15.086 1.00 92.50 79 GLY A C 1
ATOM 610 O O . GLY A 1 79 ? 0.352 -5.372 15.521 1.00 92.50 79 GLY A O 1
ATOM 611 N N . GLU A 1 80 ? -1.134 -5.284 13.848 1.00 95.38 80 GLU A N 1
ATOM 612 C CA . GLU A 1 80 ? -0.308 -6.013 12.880 1.00 95.38 80 GLU A CA 1
ATOM 613 C C . GLU A 1 80 ? 0.507 -5.041 12.022 1.00 95.38 80 GLU A C 1
ATOM 615 O O . GLU A 1 80 ? -0.029 -4.074 11.482 1.00 95.38 80 GLU A O 1
ATOM 620 N N . THR A 1 81 ? 1.805 -5.303 11.872 1.00 95.81 81 THR A N 1
ATOM 621 C CA . THR A 1 81 ? 2.669 -4.537 10.965 1.00 95.81 81 THR A CA 1
ATOM 622 C C . THR A 1 81 ? 2.353 -4.888 9.516 1.00 95.81 81 THR A C 1
ATOM 624 O O . THR A 1 81 ? 2.380 -6.059 9.137 1.00 95.81 81 THR A O 1
ATOM 627 N N . LEU A 1 82 ? 2.089 -3.869 8.700 1.00 95.50 82 LEU A N 1
ATOM 628 C CA . LEU A 1 82 ? 1.924 -4.023 7.259 1.00 95.50 82 LEU A CA 1
ATOM 629 C C . LEU A 1 82 ? 3.283 -4.223 6.582 1.00 95.50 82 LEU A C 1
ATOM 631 O O . LEU A 1 82 ? 4.289 -3.636 6.984 1.00 95.50 82 LEU A O 1
ATOM 635 N N . GLU A 1 83 ? 3.311 -5.052 5.541 1.00 94.56 83 GLU A N 1
ATOM 636 C CA . GLU A 1 83 ? 4.535 -5.342 4.796 1.00 94.56 83 GLU A CA 1
ATOM 637 C C . GLU A 1 83 ? 4.971 -4.125 3.976 1.00 94.56 83 GLU A C 1
ATOM 639 O O . GLU A 1 83 ? 4.190 -3.598 3.178 1.00 94.56 83 GLU A O 1
ATOM 644 N N . ASN A 1 84 ? 6.227 -3.707 4.156 1.00 92.31 84 ASN A N 1
ATOM 645 C CA . ASN A 1 84 ? 6.858 -2.751 3.254 1.00 92.31 84 ASN A CA 1
ATOM 646 C C . ASN A 1 84 ? 7.354 -3.498 2.015 1.00 92.31 84 ASN A C 1
ATOM 648 O O . ASN A 1 84 ? 8.038 -4.511 2.147 1.00 92.31 84 ASN A O 1
ATOM 652 N N . VAL A 1 85 ? 7.029 -2.988 0.835 1.00 92.12 85 VAL A N 1
ATOM 653 C CA . VAL A 1 85 ? 7.466 -3.544 -0.449 1.00 92.12 85 VAL A CA 1
ATOM 654 C C . VAL A 1 85 ? 8.290 -2.509 -1.202 1.00 92.12 85 VAL A C 1
ATOM 656 O O . VAL A 1 85 ? 8.055 -1.315 -1.049 1.00 92.12 85 VAL A O 1
ATOM 659 N N . GLU A 1 86 ? 9.230 -2.969 -2.022 1.00 90.31 86 GLU A N 1
ATOM 660 C CA . GLU A 1 86 ? 10.049 -2.114 -2.900 1.00 90.31 86 GLU A CA 1
ATOM 661 C C . GLU A 1 86 ? 9.334 -1.804 -4.222 1.00 90.31 86 GLU A C 1
ATOM 663 O O . GLU A 1 86 ? 9.611 -0.807 -4.879 1.00 90.31 86 GLU A 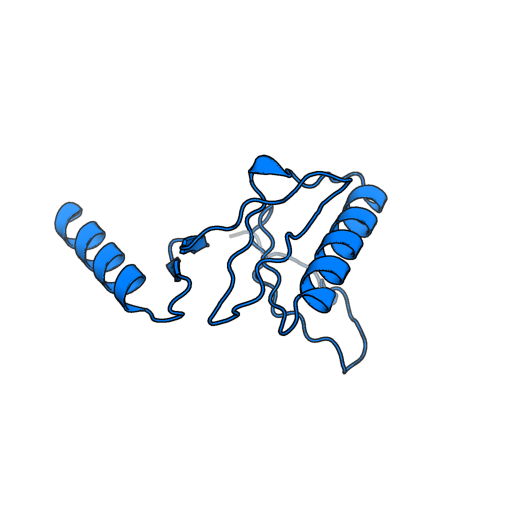O 1
ATOM 668 N N . SER A 1 87 ? 8.384 -2.655 -4.619 1.00 89.00 87 SER A N 1
ATOM 669 C CA . SER A 1 87 ? 7.509 -2.420 -5.763 1.00 89.00 87 SER A CA 1
ATOM 670 C C . SER A 1 87 ? 6.161 -3.104 -5.580 1.00 89.00 87 SER A C 1
ATOM 672 O O . SER A 1 87 ? 6.029 -4.094 -4.855 1.00 89.00 87 SER A O 1
ATOM 674 N N . PHE A 1 88 ? 5.140 -2.581 -6.249 1.00 86.38 88 PHE A N 1
ATOM 675 C CA . PHE A 1 88 ? 3.841 -3.228 -6.359 1.00 86.38 88 PHE A CA 1
ATOM 676 C C . PHE A 1 88 ? 3.247 -3.010 -7.747 1.00 86.38 88 PHE A C 1
ATOM 678 O O . PHE A 1 88 ? 3.527 -2.025 -8.427 1.00 86.38 88 PHE A O 1
ATOM 685 N N . THR A 1 89 ? 2.432 -3.964 -8.194 1.00 85.75 89 THR A N 1
ATOM 686 C CA . THR A 1 89 ? 1.672 -3.817 -9.437 1.00 85.75 89 THR A CA 1
ATOM 687 C C . THR A 1 89 ? 0.274 -3.339 -9.103 1.00 85.75 89 THR A C 1
ATOM 689 O O . THR A 1 89 ? -0.452 -4.016 -8.378 1.00 85.75 89 THR A O 1
ATOM 692 N N . TYR A 1 90 ? -0.114 -2.211 -9.681 1.00 80.06 90 TYR A N 1
ATOM 693 C CA . TYR A 1 90 ? -1.437 -1.636 -9.526 1.00 80.06 90 TYR A CA 1
ATOM 694 C C . TYR A 1 90 ? -2.037 -1.352 -10.901 1.00 80.06 90 TYR A C 1
ATOM 696 O O . TYR A 1 90 ? -1.447 -0.654 -11.726 1.00 80.06 90 TYR A O 1
ATOM 704 N N . LEU A 1 91 ? -3.179 -1.984 -11.186 1.00 79.69 91 LEU A N 1
ATOM 705 C CA . LEU A 1 91 ? -3.867 -1.926 -12.487 1.00 79.69 91 LEU A CA 1
ATOM 706 C C . LEU A 1 91 ? -2.962 -2.236 -13.686 1.00 79.69 91 LEU A C 1
ATOM 708 O O . LEU A 1 91 ? -3.065 -1.639 -14.755 1.00 79.69 91 LEU A O 1
ATOM 712 N N . GLY A 1 92 ? -2.041 -3.180 -13.495 1.00 81.50 92 GLY A N 1
ATOM 713 C CA . GLY A 1 92 ? -1.086 -3.590 -14.520 1.00 81.50 92 GLY A CA 1
ATOM 714 C C . GLY A 1 92 ? 0.102 -2.646 -14.709 1.00 81.50 92 GLY A C 1
ATOM 715 O O . GLY A 1 92 ? 0.968 -2.981 -15.517 1.00 81.50 92 GLY A O 1
ATOM 716 N N . SER A 1 93 ? 0.166 -1.538 -13.963 1.00 82.94 93 SER A N 1
ATOM 717 C CA . SER A 1 93 ? 1.336 -0.661 -13.899 1.00 82.94 93 SER A CA 1
ATOM 718 C C . SER A 1 93 ? 2.236 -1.057 -12.736 1.00 82.94 93 SER A C 1
ATOM 720 O O . SER A 1 93 ? 1.740 -1.309 -11.637 1.00 82.94 93 SER A O 1
ATOM 722 N N . ILE A 1 94 ? 3.544 -1.124 -12.966 1.00 86.50 94 ILE A N 1
ATOM 723 C CA . ILE A 1 94 ? 4.522 -1.322 -11.889 1.00 86.50 94 ILE A CA 1
ATOM 724 C C . ILE A 1 94 ? 4.843 0.036 -11.271 1.00 86.50 94 ILE A C 1
ATOM 726 O O . ILE A 1 94 ? 5.179 0.977 -11.983 1.00 86.50 94 ILE A O 1
ATOM 730 N N . ILE A 1 95 ? 4.723 0.122 -9.950 1.00 85.62 95 ILE A N 1
ATOM 731 C CA . ILE A 1 95 ? 5.114 1.282 -9.155 1.00 85.62 95 ILE A CA 1
ATOM 732 C C . ILE A 1 95 ? 6.202 0.805 -8.199 1.00 85.62 95 ILE A C 1
ATOM 734 O O . ILE A 1 95 ? 5.970 -0.124 -7.423 1.00 85.62 95 ILE A O 1
ATOM 738 N N . ASP A 1 96 ? 7.376 1.420 -8.261 1.00 86.88 96 ASP A N 1
ATOM 739 C CA . ASP A 1 96 ? 8.519 1.092 -7.413 1.00 86.88 96 ASP A CA 1
ATOM 740 C C . ASP A 1 96 ? 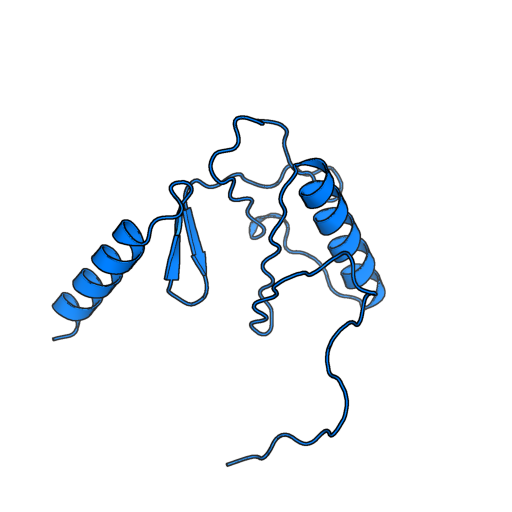8.928 2.254 -6.498 1.00 86.88 96 ASP A C 1
ATOM 742 O O . ASP A 1 96 ? 8.427 3.379 -6.583 1.00 86.88 96 ASP A O 1
ATOM 746 N N . GLU A 1 97 ? 9.828 1.958 -5.567 1.00 85.88 97 GLU A N 1
ATOM 747 C CA . GLU A 1 97 ? 10.385 2.915 -4.613 1.00 85.88 97 GLU A CA 1
ATOM 748 C C . GLU A 1 97 ? 11.295 3.974 -5.266 1.00 85.88 97 GLU A C 1
ATOM 750 O O . GLU A 1 97 ? 11.636 4.970 -4.617 1.00 85.88 97 GLU A O 1
ATOM 755 N N . GLN A 1 98 ? 11.701 3.779 -6.529 1.00 82.81 98 GLN A N 1
ATOM 756 C CA . GLN A 1 98 ? 12.442 4.760 -7.329 1.00 82.81 98 GLN A CA 1
ATOM 757 C C . GLN A 1 98 ? 11.509 5.759 -8.018 1.00 82.81 98 GLN A C 1
ATOM 759 O O . GLN A 1 98 ? 11.949 6.869 -8.361 1.00 82.81 98 GLN A O 1
ATOM 764 N N . GLY A 1 99 ? 10.208 5.448 -8.063 1.00 73.69 99 GLY A N 1
ATOM 765 C CA . GLY A 1 99 ? 9.147 6.322 -8.554 1.00 73.69 99 GLY A CA 1
ATOM 766 C C . GLY A 1 99 ? 9.348 6.697 -10.017 1.00 73.69 99 GLY A C 1
ATOM 767 O O . GLY A 1 99 ? 8.825 7.720 -10.465 1.00 73.69 99 GLY A O 1
ATOM 768 N N . ASP A 1 100 ? 10.151 5.909 -10.729 1.00 79.50 100 ASP A N 1
ATOM 769 C CA . ASP A 1 100 ? 10.353 6.023 -12.158 1.00 79.50 100 ASP A CA 1
ATOM 770 C C . ASP A 1 100 ? 9.416 5.058 -12.899 1.00 79.50 100 ASP A C 1
ATOM 772 O O . ASP A 1 100 ? 8.638 4.310 -12.308 1.00 79.50 100 ASP A O 1
ATOM 776 N N . SER A 1 101 ? 9.409 5.155 -14.225 1.00 81.56 101 SER A N 1
ATOM 777 C CA . SER A 1 101 ? 8.593 4.294 -15.085 1.00 81.56 101 SER A CA 1
ATOM 778 C C . SER A 1 101 ? 9.407 3.188 -15.755 1.00 81.56 101 SER A C 1
ATOM 780 O O . SER A 1 101 ? 8.872 2.472 -16.601 1.00 81.56 101 SER A O 1
ATOM 782 N N . ASP A 1 102 ? 10.703 3.063 -15.461 1.00 84.62 102 ASP A N 1
ATOM 783 C CA . ASP A 1 102 ? 11.605 2.189 -16.213 1.00 84.62 102 ASP A CA 1
ATOM 784 C C . ASP A 1 102 ? 11.217 0.721 -16.040 1.00 84.62 102 ASP A C 1
ATOM 786 O O . ASP A 1 102 ? 11.204 -0.043 -17.016 1.00 84.62 102 ASP A O 1
ATOM 790 N N . ALA A 1 103 ? 10.876 0.326 -14.811 1.00 83.12 103 ALA A N 1
ATOM 791 C CA . ALA A 1 103 ? 10.413 -1.022 -14.505 1.00 83.12 103 ALA A CA 1
ATOM 792 C C . ALA A 1 103 ? 9.105 -1.351 -15.246 1.00 83.12 103 ALA A C 1
ATOM 794 O O . ALA A 1 103 ? 9.001 -2.399 -15.894 1.00 83.12 103 ALA A O 1
ATOM 795 N N . ASP A 1 104 ? 8.136 -0.431 -15.223 1.00 83.75 104 ASP A N 1
ATOM 796 C CA . ASP A 1 104 ? 6.852 -0.590 -15.911 1.00 83.75 104 ASP A CA 1
ATOM 797 C C . ASP A 1 104 ? 7.022 -0.699 -17.434 1.00 83.75 104 ASP A C 1
ATOM 799 O O . ASP A 1 104 ? 6.502 -1.626 -18.064 1.00 83.75 104 ASP A O 1
ATOM 803 N N . VAL A 1 105 ? 7.819 0.190 -18.035 1.00 84.62 105 VAL A N 1
ATOM 804 C CA . VAL A 1 105 ? 8.090 0.196 -19.481 1.00 84.62 105 VAL A CA 1
ATOM 805 C C . VAL A 1 105 ? 8.744 -1.113 -19.917 1.00 84.62 105 VAL A C 1
ATOM 807 O O . VAL A 1 105 ? 8.292 -1.739 -20.883 1.00 84.62 105 VAL A O 1
ATOM 810 N N . LYS A 1 106 ? 9.771 -1.579 -19.193 1.00 87.31 106 LYS A N 1
ATOM 811 C CA . LYS A 1 106 ? 10.439 -2.858 -19.487 1.00 87.31 106 LYS A CA 1
ATOM 812 C C . LYS A 1 106 ? 9.461 -4.028 -19.400 1.00 87.31 106 LYS A C 1
ATOM 814 O O . LYS A 1 106 ? 9.443 -4.874 -20.299 1.00 87.31 106 LYS A O 1
ATOM 819 N N . ALA A 1 107 ? 8.614 -4.060 -18.372 1.00 86.00 107 ALA A N 1
ATOM 820 C CA . ALA A 1 107 ? 7.623 -5.116 -18.201 1.00 86.00 107 ALA A CA 1
ATOM 821 C C . ALA A 1 107 ? 6.575 -5.125 -19.326 1.00 86.00 107 ALA A C 1
ATOM 823 O O . ALA A 1 107 ? 6.233 -6.194 -19.842 1.00 86.00 107 ALA A O 1
ATOM 824 N N . ARG A 1 108 ? 6.092 -3.954 -19.758 1.00 87.25 108 ARG A N 1
ATOM 825 C CA . ARG A 1 108 ? 5.131 -3.834 -20.869 1.00 87.25 108 ARG A CA 1
ATOM 826 C C . ARG A 1 108 ? 5.729 -4.273 -22.204 1.00 87.25 108 ARG A C 1
ATOM 828 O O . ARG A 1 108 ? 5.078 -5.020 -22.934 1.00 87.25 108 ARG A O 1
ATOM 835 N N . ILE A 1 109 ? 6.975 -3.890 -22.497 1.00 87.88 109 ILE A N 1
ATOM 836 C CA . ILE A 1 109 ? 7.690 -4.342 -23.703 1.00 87.88 109 ILE A CA 1
ATOM 837 C C . ILE A 1 109 ? 7.871 -5.864 -23.686 1.00 87.88 109 ILE A C 1
ATOM 839 O O . ILE A 1 109 ? 7.632 -6.521 -24.698 1.00 87.88 109 ILE A O 1
ATOM 843 N N . GLY A 1 110 ? 8.257 -6.438 -22.541 1.00 88.19 110 GLY A N 1
ATOM 844 C CA . GLY A 1 110 ? 8.405 -7.886 -22.385 1.00 88.19 110 GLY A CA 1
ATOM 845 C C . GLY A 1 110 ? 7.101 -8.642 -22.652 1.00 88.19 110 GLY A C 1
ATOM 846 O O . GLY A 1 110 ? 7.094 -9.591 -23.431 1.00 88.19 110 GLY A O 1
ATOM 847 N N . LYS A 1 111 ? 5.982 -8.180 -22.079 1.00 86.94 111 LYS A N 1
ATOM 848 C CA . LYS A 1 111 ? 4.652 -8.768 -22.318 1.00 86.94 111 LYS A CA 1
ATOM 849 C C . LYS A 1 111 ? 4.247 -8.704 -23.793 1.00 86.94 111 LYS A C 1
ATOM 851 O O . LYS A 1 111 ? 3.752 -9.695 -24.320 1.00 86.94 111 LYS A O 1
ATOM 856 N N . ALA A 1 112 ? 4.486 -7.572 -24.461 1.00 88.38 112 ALA A N 1
ATOM 857 C CA . ALA A 1 112 ? 4.178 -7.414 -25.881 1.00 88.38 112 ALA A CA 1
ATOM 858 C C . ALA A 1 112 ? 4.993 -8.375 -26.766 1.00 88.38 112 ALA A C 1
ATOM 860 O O . ALA A 1 112 ? 4.422 -8.996 -27.652 1.00 88.38 112 ALA A O 1
ATOM 861 N N . ARG A 1 113 ? 6.294 -8.558 -26.489 1.00 90.31 113 ARG A N 1
ATOM 862 C CA . ARG A 1 113 ? 7.168 -9.492 -27.233 1.00 90.31 113 ARG A CA 1
ATOM 863 C C . ARG A 1 113 ? 6.783 -10.965 -27.101 1.00 90.31 113 ARG A C 1
ATOM 865 O O . ARG A 1 113 ? 7.174 -11.759 -27.940 1.00 90.31 113 ARG A O 1
ATOM 872 N N . THR A 1 114 ? 6.102 -11.347 -26.025 1.00 87.94 114 THR A N 1
ATOM 873 C CA . THR A 1 114 ? 5.624 -12.727 -25.840 1.00 87.94 114 THR A CA 1
ATOM 874 C C . THR A 1 114 ? 4.266 -12.949 -26.510 1.00 87.94 114 THR A C 1
ATOM 876 O O . THR A 1 114 ? 3.906 -14.084 -26.807 1.00 87.94 114 THR A O 1
ATOM 879 N N . ALA A 1 115 ? 3.492 -11.880 -26.715 1.00 83.69 115 ALA A N 1
ATOM 880 C CA . ALA A 1 115 ? 2.141 -11.950 -27.263 1.00 83.69 115 ALA A CA 1
ATOM 881 C C . ALA A 1 115 ? 2.088 -11.913 -28.802 1.00 83.69 115 ALA A C 1
ATOM 883 O O . ALA A 1 115 ? 1.091 -12.361 -29.370 1.00 83.69 115 ALA A O 1
ATOM 884 N N . PHE A 1 116 ? 3.126 -11.381 -29.454 1.00 75.19 116 PHE A N 1
ATOM 885 C CA . PHE A 1 116 ? 3.239 -11.197 -30.906 1.00 75.19 116 PHE A CA 1
ATOM 886 C C . PHE A 1 116 ? 4.579 -11.725 -31.413 1.00 75.19 116 PHE A C 1
ATOM 888 O O . PHE A 1 116 ? 4.617 -12.172 -32.580 1.00 75.19 116 PHE A O 1
#

Mean predicted aligned error: 11.02 Å